Protein AF-A0A7V3MAW2-F1 (afdb_monomer_lite)

Sequence (116 aa):
MIERVRLDGFRTLNPLELRGLRPFNLLLGHNSSGKSNFLRALQFVGLIARGHELSWIESYSPFSPLGGLRPWGSESWLFAYEIELRHQDNILICEGALDLKQRAFVRENIKKKGKA

Radius of gyration: 14.68 Å; chains: 1; bounding box: 37×29×36 Å

Structure (mmCIF, N/CA/C/O backbone):
data_AF-A0A7V3MAW2-F1
#
_entry.id   AF-A0A7V3MAW2-F1
#
loop_
_atom_site.group_PDB
_atom_site.id
_atom_site.type_symbol
_atom_site.label_atom_id
_atom_site.label_alt_id
_atom_site.label_comp_id
_atom_site.label_asym_id
_atom_site.label_entity_id
_atom_site.label_seq_id
_atom_site.pdbx_PDB_ins_code
_atom_site.Cartn_x
_atom_site.Cartn_y
_atom_site.Cartn_z
_atom_site.occupancy
_atom_site.B_iso_or_equiv
_atom_site.auth_seq_id
_atom_site.auth_comp_id
_atom_site.auth_asym_id
_atom_site.auth_atom_id
_atom_site.pdbx_PDB_model_num
ATOM 1 N N . MET A 1 1 ? -15.242 -0.375 5.299 1.00 88.12 1 MET A N 1
ATOM 2 C CA . MET A 1 1 ? -15.112 -0.355 3.831 1.00 88.12 1 MET A CA 1
ATOM 3 C C . MET A 1 1 ? -13.951 0.549 3.457 1.00 88.12 1 MET A C 1
ATOM 5 O O . MET A 1 1 ? -13.815 1.591 4.079 1.00 88.12 1 MET A O 1
ATOM 9 N N . ILE A 1 2 ? -13.110 0.142 2.504 1.00 90.94 2 ILE A N 1
ATOM 10 C CA . ILE A 1 2 ? -12.012 0.983 2.000 1.00 90.94 2 ILE A CA 1
ATOM 11 C C . ILE A 1 2 ? -12.606 2.037 1.063 1.00 90.94 2 ILE A C 1
ATOM 13 O O . ILE A 1 2 ? -13.328 1.673 0.141 1.00 90.94 2 ILE A O 1
ATOM 17 N N . GLU A 1 3 ? -12.306 3.313 1.295 1.00 91.94 3 GLU A N 1
ATOM 18 C CA . GLU A 1 3 ? -12.781 4.432 0.463 1.00 91.94 3 GLU A CA 1
ATOM 19 C C . GLU A 1 3 ? -11.667 5.036 -0.389 1.00 91.94 3 GLU A C 1
ATOM 21 O O . GLU A 1 3 ? -11.914 5.490 -1.513 1.00 91.94 3 GLU A O 1
ATOM 26 N N . ARG A 1 4 ? -10.438 5.008 0.138 1.00 94.25 4 ARG A N 1
ATOM 27 C CA . ARG A 1 4 ? -9.256 5.552 -0.521 1.00 94.25 4 ARG A CA 1
ATOM 28 C C . ARG A 1 4 ? -8.025 4.704 -0.245 1.00 94.25 4 ARG A C 1
ATOM 30 O O . ARG A 1 4 ? -7.823 4.227 0.869 1.00 94.25 4 ARG A O 1
ATOM 37 N N . VAL A 1 5 ? -7.202 4.551 -1.273 1.00 94.56 5 VAL A N 1
ATOM 38 C CA . VAL A 1 5 ? -5.879 3.931 -1.199 1.00 94.56 5 VAL A CA 1
ATOM 39 C C . VAL A 1 5 ? -4.906 4.846 -1.917 1.00 94.56 5 VAL A C 1
ATOM 41 O O . VAL A 1 5 ? -5.107 5.152 -3.091 1.00 94.56 5 VAL A O 1
ATOM 44 N N . ARG A 1 6 ? -3.834 5.236 -1.239 1.00 94.50 6 ARG A N 1
ATOM 45 C CA . ARG A 1 6 ? -2.678 5.890 -1.840 1.00 94.50 6 ARG A CA 1
ATOM 46 C C . ARG A 1 6 ? -1.443 5.046 -1.577 1.00 94.50 6 ARG A C 1
ATOM 48 O O . ARG A 1 6 ? -1.228 4.608 -0.450 1.00 94.50 6 ARG A O 1
ATOM 55 N N . LEU A 1 7 ? -0.660 4.806 -2.620 1.00 91.31 7 LEU A N 1
ATOM 56 C CA . LEU A 1 7 ? 0.559 4.007 -2.572 1.00 91.31 7 LEU A CA 1
ATOM 57 C C . LEU A 1 7 ? 1.658 4.723 -3.346 1.00 91.31 7 LEU A C 1
ATOM 59 O O . LEU A 1 7 ? 1.405 5.268 -4.422 1.00 91.31 7 LEU A O 1
ATOM 63 N N . ASP A 1 8 ? 2.869 4.683 -2.810 1.00 88.94 8 ASP A N 1
ATOM 64 C CA . ASP A 1 8 ? 4.053 5.257 -3.437 1.00 88.94 8 ASP A CA 1
ATOM 65 C C . ASP A 1 8 ? 5.300 4.434 -3.093 1.00 88.94 8 ASP A C 1
ATOM 67 O O . ASP A 1 8 ? 5.394 3.869 -2.004 1.00 88.94 8 ASP A O 1
ATOM 71 N N . GLY A 1 9 ? 6.249 4.346 -4.025 1.00 80.25 9 GLY A N 1
ATOM 72 C CA . GLY A 1 9 ? 7.538 3.689 -3.807 1.00 80.25 9 GLY A CA 1
ATOM 73 C C . GLY A 1 9 ? 7.493 2.158 -3.728 1.00 80.25 9 GLY A C 1
ATOM 74 O O . GLY A 1 9 ? 8.342 1.549 -3.078 1.00 80.25 9 GLY A O 1
ATOM 75 N N . PHE A 1 10 ? 6.519 1.503 -4.377 1.00 83.12 10 PHE A N 1
ATOM 76 C CA . PHE A 1 10 ? 6.407 0.036 -4.387 1.00 83.12 10 PHE A CA 1
ATOM 77 C C . PHE A 1 10 ? 6.788 -0.584 -5.741 1.00 83.12 10 PHE A C 1
ATOM 79 O O . PHE A 1 10 ? 5.979 -0.630 -6.670 1.00 83.12 10 PHE A O 1
ATOM 86 N N . ARG A 1 11 ? 7.994 -1.163 -5.846 1.00 79.31 11 ARG A N 1
ATOM 87 C CA . ARG A 1 11 ? 8.513 -1.761 -7.101 1.00 79.31 11 ARG A CA 1
ATOM 88 C C . ARG A 1 11 ? 8.402 -0.756 -8.264 1.00 79.31 11 ARG A C 1
ATOM 90 O O . ARG A 1 11 ? 8.723 0.407 -8.075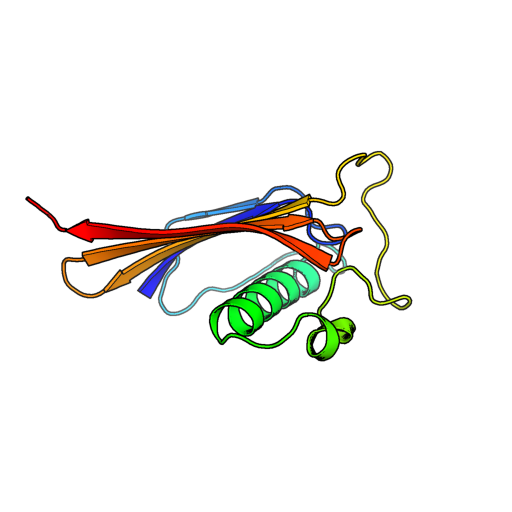 1.00 79.31 11 ARG A O 1
ATOM 97 N N . THR A 1 12 ? 7.931 -1.174 -9.442 1.00 75.94 12 THR A N 1
ATOM 98 C CA . THR A 1 12 ? 7.684 -0.298 -10.604 1.00 75.94 12 THR A CA 1
ATOM 99 C C . THR A 1 12 ? 6.374 0.497 -10.533 1.00 75.94 12 THR A C 1
ATOM 101 O O . THR A 1 12 ? 5.996 1.122 -11.522 1.00 75.94 12 THR A O 1
ATOM 104 N N . LEU A 1 13 ? 5.620 0.429 -9.429 1.00 80.00 13 LEU A N 1
ATOM 105 C CA . LEU A 1 13 ? 4.354 1.148 -9.318 1.00 80.00 13 LEU A CA 1
ATOM 106 C C . LEU A 1 13 ? 4.638 2.649 -9.195 1.00 80.00 13 LEU A C 1
ATOM 108 O O . LEU A 1 13 ? 5.257 3.085 -8.227 1.00 80.00 13 LEU A O 1
ATOM 112 N N . ASN A 1 14 ? 4.166 3.427 -10.169 1.00 83.25 14 ASN A N 1
ATOM 113 C CA . ASN A 1 14 ? 4.141 4.883 -10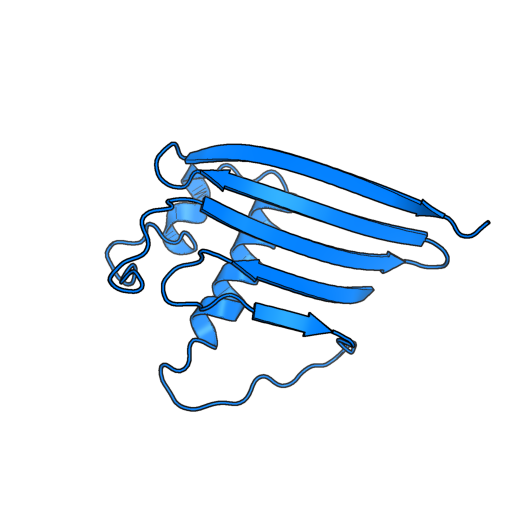.059 1.00 83.25 14 ASN A CA 1
ATOM 114 C C . ASN A 1 14 ? 3.250 5.309 -8.880 1.00 83.25 14 ASN A C 1
ATOM 116 O O . ASN A 1 14 ? 2.314 4.571 -8.551 1.00 83.25 14 ASN A O 1
ATOM 120 N N . PRO A 1 15 ? 3.477 6.500 -8.296 1.00 87.00 15 PRO A N 1
ATOM 121 C CA . PRO A 1 15 ? 2.584 7.047 -7.285 1.00 87.00 15 PRO A CA 1
ATOM 122 C C . PRO A 1 15 ? 1.129 6.973 -7.760 1.00 87.00 15 PRO A C 1
ATOM 124 O O . PRO A 1 15 ? 0.795 7.442 -8.851 1.00 87.00 15 PRO A O 1
ATOM 127 N N . LEU A 1 16 ? 0.272 6.347 -6.956 1.00 89.12 16 LEU A N 1
ATOM 128 C CA . LEU A 1 16 ? -1.119 6.086 -7.311 1.00 89.12 16 LEU A CA 1
ATOM 129 C C . LEU A 1 16 ? -2.039 6.460 -6.158 1.00 89.12 16 LEU A C 1
ATOM 131 O O . LEU A 1 16 ? -1.776 6.139 -4.999 1.00 89.12 16 LEU A O 1
ATOM 135 N N . GLU A 1 17 ? -3.170 7.063 -6.506 1.00 93.81 17 GLU A N 1
ATOM 136 C CA . GLU A 1 17 ? -4.281 7.313 -5.601 1.00 93.81 17 GLU A CA 1
ATOM 137 C C . GLU A 1 17 ? -5.585 6.812 -6.231 1.00 93.81 17 GLU A C 1
ATOM 139 O O . GLU A 1 17 ? -5.957 7.215 -7.332 1.00 93.81 17 GLU A O 1
ATOM 144 N N . LEU A 1 18 ? -6.289 5.930 -5.523 1.00 93.25 18 LEU A N 1
ATOM 145 C CA . LEU A 1 18 ? -7.620 5.449 -5.880 1.00 93.25 18 LEU A CA 1
ATOM 146 C C . LEU A 1 18 ? -8.628 5.979 -4.868 1.00 93.25 18 LEU A C 1
ATOM 148 O O . LEU A 1 18 ? -8.443 5.812 -3.664 1.00 93.25 18 LEU A O 1
ATOM 152 N N . ARG A 1 19 ? -9.709 6.581 -5.363 1.00 93.75 19 ARG A N 1
ATOM 153 C CA . ARG A 1 19 ? -10.818 7.121 -4.566 1.00 93.75 19 ARG A CA 1
ATOM 154 C C . ARG A 1 19 ? -12.134 6.492 -5.002 1.00 93.75 19 ARG A C 1
ATOM 156 O O . ARG A 1 19 ? -12.263 6.058 -6.144 1.00 93.75 19 ARG A O 1
ATOM 163 N N . GLY A 1 20 ? -13.120 6.490 -4.109 1.00 89.44 20 GLY A N 1
ATOM 164 C CA . GLY A 1 20 ? -14.466 6.012 -4.430 1.00 89.44 20 GLY A CA 1
ATOM 165 C C . GLY A 1 20 ? -14.517 4.505 -4.682 1.00 89.44 20 GLY A C 1
ATOM 166 O O . GLY A 1 20 ? -15.312 4.042 -5.502 1.00 89.44 20 GLY A O 1
ATOM 167 N N . LEU A 1 21 ? -13.650 3.749 -3.998 1.00 91.94 21 LEU A N 1
ATOM 168 C CA . LEU A 1 21 ? -13.636 2.292 -4.066 1.00 91.94 21 LEU A CA 1
ATOM 169 C C . LEU A 1 21 ? -14.990 1.735 -3.615 1.00 91.94 21 LEU A C 1
ATOM 171 O O . LEU A 1 21 ? -15.595 2.218 -2.661 1.00 91.94 21 LEU A O 1
ATOM 175 N N . ARG A 1 22 ? -15.470 0.714 -4.323 1.00 90.38 22 ARG A N 1
ATOM 176 C CA . ARG A 1 22 ? -16.733 0.016 -4.041 1.00 90.38 22 ARG A CA 1
ATOM 177 C C . ARG A 1 22 ? -16.455 -1.338 -3.378 1.00 90.38 22 ARG A C 1
ATOM 179 O O . ARG A 1 22 ? -15.300 -1.759 -3.345 1.00 90.38 22 ARG A O 1
ATOM 186 N N . PRO A 1 23 ? -17.467 -2.061 -2.862 1.00 89.31 23 PRO A N 1
ATOM 187 C CA . PRO A 1 23 ? -17.250 -3.415 -2.340 1.00 89.31 23 PRO A CA 1
ATOM 188 C C . PRO A 1 23 ? -16.657 -4.370 -3.390 1.00 89.31 23 PRO A C 1
ATOM 190 O O . PRO A 1 23 ? -15.887 -5.260 -3.047 1.00 89.31 23 PRO A O 1
ATOM 193 N N . PHE A 1 24 ? -16.957 -4.125 -4.670 1.00 91.50 24 PHE A N 1
ATOM 194 C CA . PHE A 1 24 ? -16.367 -4.812 -5.815 1.00 91.50 24 PHE A CA 1
ATOM 195 C C . PHE A 1 24 ? -15.718 -3.790 -6.746 1.00 91.50 24 PHE A C 1
ATOM 197 O O . PHE A 1 24 ? -16.367 -2.836 -7.173 1.00 91.50 24 PHE A O 1
ATOM 204 N N . ASN A 1 25 ? -14.441 -3.996 -7.068 1.00 91.69 25 ASN A N 1
ATOM 205 C CA . ASN A 1 25 ? -13.689 -3.165 -8.005 1.00 91.69 25 ASN A CA 1
ATOM 206 C C . ASN A 1 25 ? -13.070 -4.065 -9.073 1.00 91.69 25 ASN A C 1
ATOM 208 O O . ASN A 1 25 ? -12.603 -5.161 -8.762 1.00 91.69 25 ASN A O 1
ATOM 212 N N . LEU A 1 26 ? -13.039 -3.586 -10.314 1.00 93.38 26 LEU A N 1
ATOM 213 C CA . LEU A 1 26 ? -12.401 -4.274 -11.429 1.00 93.38 26 LEU A CA 1
ATOM 214 C C . LEU A 1 26 ? -11.131 -3.521 -11.825 1.00 93.38 26 LEU A C 1
ATOM 216 O O . LEU A 1 26 ? -11.180 -2.332 -12.132 1.00 93.38 26 LEU A O 1
ATOM 220 N N . LEU A 1 27 ? -9.996 -4.218 -11.822 1.00 92.69 27 LEU A N 1
ATOM 221 C CA . LEU A 1 27 ? -8.704 -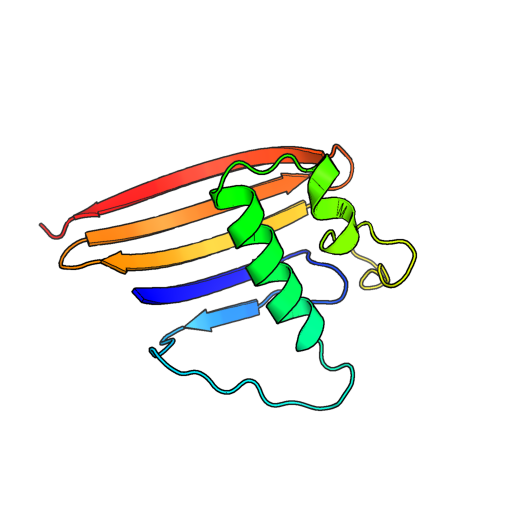3.658 -12.209 1.00 92.69 27 LEU A CA 1
ATOM 222 C C . LEU A 1 27 ? -8.366 -4.070 -13.647 1.00 92.69 27 LEU A C 1
ATOM 224 O O . LEU A 1 27 ? -8.030 -5.226 -13.903 1.00 92.69 27 LEU A O 1
ATOM 228 N N . LEU A 1 28 ? -8.435 -3.117 -14.578 1.00 93.56 28 LEU A N 1
ATOM 229 C CA . LEU A 1 28 ? -8.160 -3.321 -16.005 1.00 93.56 28 LEU A CA 1
ATOM 230 C C . LEU A 1 28 ? -6.882 -2.601 -16.439 1.00 93.56 28 LEU A C 1
ATOM 232 O O . LEU A 1 28 ? -6.477 -1.604 -15.849 1.00 93.56 28 LEU A O 1
ATOM 236 N N . GLY A 1 29 ? -6.238 -3.117 -17.483 1.00 90.75 29 GLY A N 1
ATOM 237 C CA . GLY A 1 29 ? -5.039 -2.520 -18.069 1.00 90.75 29 GLY A CA 1
ATOM 238 C C . GLY A 1 29 ? -4.218 -3.533 -18.857 1.00 90.75 29 GLY A C 1
ATOM 239 O O . GLY A 1 29 ? -4.427 -4.742 -18.731 1.00 90.75 29 GLY A O 1
ATOM 240 N N . HIS A 1 30 ? -3.251 -3.051 -19.633 1.00 92.56 30 HIS A N 1
ATOM 241 C CA . HIS A 1 30 ? -2.341 -3.892 -20.413 1.00 92.56 30 HIS A CA 1
ATOM 242 C C . HIS A 1 30 ? -1.514 -4.843 -19.535 1.00 92.56 30 HIS A C 1
ATOM 244 O O . HIS A 1 30 ? -1.322 -4.622 -18.333 1.00 92.56 30 HIS A O 1
ATOM 250 N N . ASN A 1 31 ? -1.004 -5.927 -20.118 1.00 88.50 31 ASN A N 1
ATOM 251 C CA . ASN A 1 31 ? 0.003 -6.740 -19.436 1.00 88.50 31 ASN A CA 1
ATOM 252 C C . ASN A 1 31 ? 1.206 -5.870 -19.052 1.00 88.50 31 ASN A C 1
ATOM 254 O O . ASN A 1 31 ? 1.521 -4.895 -19.728 1.00 88.50 31 ASN A O 1
ATOM 258 N N . SER A 1 32 ? 1.814 -6.181 -17.908 1.00 83.31 32 SER A N 1
ATOM 259 C CA . SER A 1 32 ? 2.917 -5.401 -17.329 1.00 83.31 32 SER A CA 1
ATOM 260 C C . SER A 1 32 ? 2.591 -3.949 -16.938 1.00 83.31 32 SER A C 1
ATOM 262 O O . SER A 1 32 ? 3.482 -3.239 -16.490 1.00 83.31 32 SER A O 1
ATOM 264 N N . SER A 1 33 ? 1.322 -3.515 -16.963 1.00 85.56 33 SER A N 1
ATOM 265 C CA . SER A 1 33 ? 0.915 -2.160 -16.540 1.00 85.56 33 SER A CA 1
ATOM 266 C C . SER A 1 33 ? 0.931 -1.923 -15.018 1.00 85.56 33 SER A C 1
ATOM 268 O O . SER A 1 33 ? 0.351 -0.955 -14.539 1.00 85.56 33 SER A O 1
ATOM 270 N N . GLY A 1 34 ? 1.500 -2.841 -14.232 1.00 85.81 34 GLY A N 1
ATOM 271 C CA . GLY A 1 34 ? 1.581 -2.717 -12.772 1.00 85.81 34 GLY A CA 1
ATOM 272 C C . GLY A 1 34 ? 0.399 -3.283 -11.974 1.00 85.81 34 GLY A C 1
ATOM 273 O O . GLY A 1 34 ? 0.453 -3.243 -10.749 1.00 85.81 34 GLY A O 1
ATOM 274 N N . LYS A 1 35 ? -0.620 -3.893 -12.605 1.00 91.56 35 LYS A N 1
ATOM 275 C CA . LYS A 1 35 ? -1.791 -4.471 -11.896 1.00 91.56 35 LYS A CA 1
ATOM 276 C C . LYS A 1 35 ? -1.404 -5.443 -10.772 1.00 91.56 35 LYS A C 1
ATOM 278 O O . LYS A 1 35 ? -1.852 -5.303 -9.639 1.00 91.56 35 LYS A O 1
ATOM 283 N N . SER A 1 36 ? -0.525 -6.403 -11.067 1.00 89.06 36 SER A N 1
ATOM 284 C CA . SER A 1 36 ? -0.054 -7.375 -10.071 1.00 89.06 36 SER A CA 1
ATOM 285 C C . SER A 1 36 ? 0.820 -6.730 -8.992 1.00 89.06 36 SER A C 1
ATOM 287 O O . SER A 1 36 ? 0.811 -7.186 -7.854 1.00 89.06 36 SER A O 1
ATOM 289 N N . ASN A 1 37 ? 1.557 -5.660 -9.319 1.00 87.06 37 ASN A N 1
ATOM 290 C CA . ASN A 1 37 ? 2.345 -4.917 -8.333 1.00 87.06 37 ASN A CA 1
ATOM 291 C C . ASN A 1 37 ? 1.444 -4.118 -7.389 1.00 87.06 37 ASN A C 1
ATOM 293 O O . ASN A 1 37 ? 1.697 -4.119 -6.191 1.00 87.06 37 ASN A O 1
ATOM 297 N N . PHE A 1 38 ? 0.361 -3.529 -7.897 1.00 90.12 38 PHE A N 1
ATOM 298 C CA . PHE A 1 38 ? -0.659 -2.887 -7.073 1.00 90.12 38 PHE 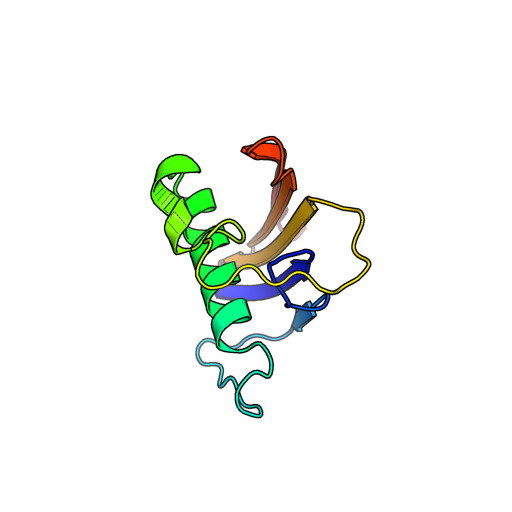A CA 1
ATOM 299 C C . PHE A 1 38 ? -1.302 -3.874 -6.085 1.00 90.12 38 PHE A C 1
ATOM 301 O O . PHE A 1 38 ? -1.353 -3.603 -4.887 1.00 90.12 38 PHE A O 1
ATOM 308 N N . LEU A 1 39 ? -1.725 -5.055 -6.552 1.00 90.81 39 LEU A N 1
ATOM 309 C CA . LEU A 1 39 ? -2.294 -6.082 -5.668 1.00 90.81 39 LEU A CA 1
ATOM 310 C C . LEU A 1 39 ? -1.284 -6.575 -4.622 1.00 90.81 39 LEU A C 1
ATOM 312 O O . LEU A 1 39 ? -1.643 -6.742 -3.458 1.00 90.81 39 LEU A O 1
ATOM 316 N N . ARG A 1 40 ? -0.013 -6.752 -5.007 1.00 87.88 40 ARG A N 1
ATOM 317 C CA . ARG A 1 40 ? 1.064 -7.104 -4.068 1.00 87.88 40 ARG A CA 1
ATOM 318 C C . ARG A 1 40 ? 1.316 -6.008 -3.037 1.00 87.88 40 ARG A C 1
ATOM 320 O O . ARG A 1 40 ? 1.537 -6.337 -1.880 1.00 87.88 40 ARG A O 1
ATOM 327 N N . ALA A 1 41 ? 1.251 -4.737 -3.426 1.00 88.31 41 ALA A N 1
ATOM 328 C CA . ALA A 1 41 ? 1.391 -3.617 -2.500 1.00 88.31 41 ALA A CA 1
ATOM 329 C C . ALA A 1 41 ? 0.264 -3.612 -1.458 1.00 88.31 41 ALA A C 1
ATOM 331 O O . ALA A 1 41 ? 0.527 -3.494 -0.265 1.00 88.31 41 ALA A O 1
ATOM 332 N N . LEU A 1 42 ? -0.983 -3.829 -1.886 1.00 89.88 42 LEU A N 1
ATOM 333 C CA . LEU A 1 42 ? -2.117 -3.964 -0.968 1.00 89.88 42 LEU A CA 1
ATOM 334 C C . LEU A 1 42 ? -1.965 -5.155 -0.016 1.00 89.88 42 LEU A C 1
ATOM 336 O O . LEU A 1 42 ? -2.228 -5.027 1.178 1.00 89.88 42 LEU A O 1
ATOM 340 N N . GLN A 1 43 ? -1.527 -6.307 -0.529 1.00 88.81 43 GLN A N 1
ATOM 341 C CA . GLN A 1 43 ? -1.246 -7.484 0.296 1.00 88.81 43 GLN A CA 1
ATOM 342 C C . GLN A 1 43 ? -0.138 -7.198 1.312 1.00 88.81 43 GLN A C 1
ATOM 344 O O . GLN A 1 43 ? -0.285 -7.538 2.481 1.00 88.81 43 GLN A O 1
ATOM 349 N N . PHE A 1 44 ? 0.930 -6.526 0.885 1.00 85.81 44 PHE A N 1
ATOM 350 C CA . PHE A 1 44 ? 2.041 -6.129 1.740 1.00 85.81 44 PHE A CA 1
ATOM 351 C C . PHE A 1 44 ? 1.584 -5.213 2.882 1.00 85.81 44 PHE A C 1
ATOM 353 O O . PHE A 1 44 ? 1.877 -5.501 4.040 1.00 85.81 44 PHE A O 1
ATOM 360 N N . VAL A 1 45 ? 0.785 -4.181 2.586 1.00 86.62 45 VAL A N 1
ATOM 361 C CA . VAL A 1 45 ? 0.190 -3.318 3.622 1.00 86.62 45 VAL A CA 1
ATOM 362 C C . VAL A 1 45 ? -0.713 -4.122 4.558 1.00 86.62 45 VAL A C 1
ATOM 364 O O . VAL A 1 45 ? -0.657 -3.943 5.770 1.00 86.62 45 VAL A O 1
ATOM 367 N N . GLY A 1 46 ? -1.519 -5.044 4.026 1.00 86.94 46 GLY A N 1
ATOM 368 C CA . GLY A 1 46 ? -2.382 -5.903 4.837 1.00 86.94 46 GLY A CA 1
ATOM 369 C C . GLY A 1 46 ? -1.615 -6.838 5.777 1.00 86.94 46 GLY A C 1
ATOM 370 O O . GLY A 1 46 ? -2.088 -7.105 6.879 1.00 86.94 46 GLY A O 1
ATOM 371 N N . LEU A 1 47 ? -0.444 -7.327 5.364 1.00 84.69 47 LEU A N 1
ATOM 372 C CA . LEU A 1 47 ? 0.423 -8.156 6.204 1.00 84.69 47 LEU A CA 1
ATOM 373 C C . LEU A 1 47 ? 1.086 -7.321 7.305 1.00 84.69 47 LEU A C 1
ATOM 375 O O . LEU A 1 47 ? 1.048 -7.714 8.469 1.00 84.69 47 LEU A O 1
ATOM 379 N N . ILE A 1 48 ? 1.602 -6.142 6.953 1.00 81.50 48 ILE A N 1
ATOM 380 C CA . ILE A 1 48 ? 2.130 -5.165 7.914 1.00 81.50 48 ILE A CA 1
ATOM 381 C C . ILE A 1 48 ? 1.083 -4.819 8.973 1.00 81.50 48 ILE A C 1
ATOM 383 O O . ILE A 1 48 ? 1.351 -4.934 10.163 1.00 81.50 48 ILE A O 1
ATOM 387 N N . ALA A 1 49 ? -0.135 -4.478 8.549 1.00 81.56 49 ALA A N 1
ATOM 388 C CA . ALA A 1 49 ? -1.206 -4.065 9.453 1.00 81.56 49 ALA A CA 1
ATOM 389 C C . ALA A 1 49 ? -1.643 -5.172 10.432 1.00 81.56 49 ALA A C 1
ATOM 391 O O . ALA A 1 49 ? -2.282 -4.889 11.441 1.00 81.56 49 ALA A O 1
ATOM 392 N N . ARG A 1 50 ? -1.322 -6.439 10.143 1.00 83.62 50 ARG A N 1
ATOM 393 C CA . ARG A 1 50 ? -1.563 -7.585 11.036 1.00 83.62 50 ARG A CA 1
ATOM 394 C C . ARG A 1 50 ? -0.384 -7.876 11.970 1.00 83.62 50 ARG A C 1
ATOM 396 O O . ARG A 1 50 ? -0.439 -8.855 12.706 1.00 83.62 50 ARG A O 1
ATOM 403 N N . GLY A 1 51 ? 0.668 -7.060 11.934 1.00 80.25 51 GLY A N 1
ATOM 404 C CA . GLY A 1 51 ? 1.869 -7.238 12.746 1.00 80.25 51 GLY A CA 1
ATOM 405 C C . GLY A 1 51 ? 2.797 -8.342 12.244 1.00 80.25 51 GLY A C 1
ATOM 406 O O . GLY A 1 51 ? 3.620 -8.829 13.015 1.00 80.25 51 GLY A O 1
ATOM 407 N N . HIS A 1 52 ? 2.680 -8.769 10.980 1.00 78.75 52 HIS A N 1
ATOM 408 C CA . HIS A 1 52 ? 3.661 -9.700 10.428 1.00 78.75 52 HIS A CA 1
ATOM 409 C C . HIS A 1 52 ? 5.024 -9.015 10.318 1.00 78.75 52 HIS A C 1
ATOM 411 O O . HIS A 1 52 ? 5.141 -7.906 9.793 1.00 78.75 52 HIS A O 1
ATOM 417 N N . GLU A 1 53 ? 6.064 -9.704 10.779 1.00 70.25 53 GLU A N 1
ATOM 418 C CA . GLU A 1 53 ? 7.434 -9.230 10.639 1.00 70.25 53 GLU A CA 1
ATOM 419 C C . GLU A 1 53 ? 7.825 -9.073 9.163 1.00 70.25 53 GLU A C 1
ATOM 421 O O . GLU A 1 53 ? 7.461 -9.874 8.294 1.00 70.25 53 GLU A O 1
ATOM 426 N N . LEU A 1 54 ? 8.644 -8.057 8.887 1.00 68.25 54 LEU A N 1
ATOM 427 C CA . LEU A 1 54 ? 9.108 -7.731 7.536 1.00 68.25 54 LEU A CA 1
ATOM 428 C C . LEU A 1 54 ? 9.922 -8.869 6.887 1.00 68.25 54 LEU A C 1
ATOM 430 O O . LEU A 1 54 ? 9.953 -8.982 5.661 1.00 68.25 54 LEU A O 1
ATOM 434 N N . SER A 1 55 ? 10.547 -9.720 7.703 1.00 64.81 55 SER A N 1
ATOM 435 C CA . SER A 1 55 ? 11.276 -10.931 7.301 1.00 64.81 55 SER A CA 1
ATOM 436 C C . SER A 1 55 ? 10.368 -11.981 6.644 1.00 64.81 55 SER A C 1
ATOM 438 O O . SER A 1 55 ? 10.773 -12.638 5.690 1.00 64.81 55 SER A O 1
ATOM 440 N N . TRP A 1 56 ? 9.115 -12.110 7.088 1.00 56.34 56 TRP A N 1
ATOM 441 C CA . TRP A 1 56 ? 8.170 -13.119 6.589 1.00 56.34 56 TRP A CA 1
ATOM 442 C C . TRP A 1 56 ? 7.509 -12.739 5.267 1.00 56.34 56 TRP A C 1
ATOM 444 O O . TRP A 1 56 ? 6.960 -13.582 4.558 1.00 56.34 56 TRP A O 1
ATOM 454 N N . ILE A 1 57 ? 7.555 -11.457 4.923 1.00 63.53 57 ILE A N 1
ATOM 455 C CA . ILE A 1 57 ? 6.871 -10.902 3.757 1.00 63.53 57 ILE A CA 1
ATOM 456 C C . ILE A 1 57 ? 7.829 -10.631 2.594 1.00 63.53 57 ILE A C 1
ATOM 458 O O . ILE A 1 57 ? 7.440 -9.972 1.633 1.00 63.53 57 ILE A O 1
ATOM 462 N N . GLU A 1 58 ? 9.058 -11.165 2.627 1.00 60.81 58 GLU A N 1
ATOM 463 C CA . GLU A 1 58 ? 10.088 -10.984 1.589 1.00 60.81 58 GLU A CA 1
ATOM 464 C C . GLU A 1 58 ? 9.620 -11.373 0.172 1.00 60.81 58 GLU A C 1
ATOM 466 O O . GLU A 1 58 ? 10.006 -10.734 -0.809 1.00 60.81 58 GLU A O 1
ATOM 471 N N . SER A 1 59 ? 8.723 -12.354 0.043 1.00 61.41 59 SER A N 1
ATOM 472 C CA . SER A 1 59 ? 8.127 -12.760 -1.242 1.00 61.41 59 SER A CA 1
ATOM 473 C C . SER A 1 59 ? 7.175 -11.706 -1.833 1.00 61.41 59 SER A C 1
ATOM 475 O O . SER A 1 59 ? 7.115 -11.512 -3.054 1.00 61.41 59 SER A O 1
ATOM 477 N N . TYR A 1 60 ? 6.464 -10.980 -0.970 1.00 58.12 60 TYR A N 1
ATOM 478 C CA . TYR A 1 60 ? 5.601 -9.851 -1.332 1.00 58.12 60 TYR A CA 1
ATOM 479 C C . TYR A 1 60 ? 6.373 -8.546 -1.405 1.00 58.12 60 TYR A C 1
ATOM 481 O O . TYR A 1 60 ? 5.978 -7.624 -2.117 1.00 58.12 60 TYR A O 1
ATOM 489 N N . SER A 1 61 ? 7.498 -8.494 -0.709 1.00 58.94 61 SER A N 1
ATOM 490 C CA . SER A 1 61 ? 8.288 -7.302 -0.572 1.00 58.94 61 SER A CA 1
ATOM 491 C C . SER A 1 61 ? 8.781 -6.787 -1.929 1.00 58.94 61 SER A C 1
ATOM 493 O O . SER A 1 61 ? 9.047 -7.574 -2.850 1.00 58.94 61 SER A O 1
ATOM 495 N N . PRO A 1 62 ? 8.957 -5.466 -2.089 1.00 56.91 62 PRO A N 1
ATOM 496 C CA . PRO A 1 62 ? 9.771 -4.913 -3.165 1.00 56.91 62 PRO A CA 1
ATOM 497 C C . PRO A 1 62 ? 11.202 -5.493 -3.240 1.00 56.91 62 PRO A C 1
ATOM 499 O O . PRO A 1 62 ? 11.849 -5.302 -4.264 1.00 56.91 62 PRO A O 1
ATOM 502 N N . PHE A 1 63 ? 11.671 -6.239 -2.228 1.00 53.91 63 PHE A N 1
ATOM 503 C CA . PHE A 1 63 ? 13.000 -6.874 -2.172 1.00 53.91 63 PHE A CA 1
ATOM 504 C C . PHE A 1 63 ? 13.169 -8.174 -2.957 1.00 53.91 63 PHE A C 1
ATOM 506 O O . PHE A 1 63 ? 14.289 -8.675 -3.012 1.00 53.91 63 PHE A O 1
ATOM 513 N N . SER A 1 64 ? 12.109 -8.766 -3.520 1.00 54.03 64 SER A N 1
ATOM 514 C CA . SER A 1 64 ? 12.270 -10.068 -4.177 1.00 54.03 64 SER A CA 1
ATOM 515 C C . SER A 1 64 ? 13.239 -9.962 -5.372 1.00 54.03 64 SER A C 1
ATOM 517 O O . SER A 1 64 ? 12.949 -9.216 -6.318 1.00 54.03 64 SER A O 1
ATOM 519 N N . PRO A 1 65 ? 14.347 -10.734 -5.390 1.00 44.56 65 PRO A N 1
ATOM 520 C CA . PRO A 1 65 ? 15.321 -10.712 -6.485 1.00 44.56 65 PRO A CA 1
ATOM 521 C C . PRO A 1 65 ? 14.718 -11.160 -7.828 1.00 44.56 65 PRO A C 1
ATOM 523 O O . PRO A 1 65 ? 15.287 -10.892 -8.879 1.00 44.56 65 PRO A O 1
ATOM 526 N N . LEU A 1 66 ? 13.533 -11.781 -7.808 1.00 42.88 66 LEU A N 1
ATOM 527 C CA . LEU A 1 66 ? 12.798 -12.246 -8.987 1.00 42.88 66 LEU A CA 1
ATOM 528 C C . LEU A 1 66 ? 11.833 -11.200 -9.586 1.00 42.88 66 LEU A C 1
ATOM 530 O O . LEU A 1 66 ? 11.124 -11.506 -10.541 1.00 42.88 66 LEU A O 1
ATOM 534 N N . GLY A 1 67 ? 11.752 -9.974 -9.050 1.00 46.31 67 GLY A N 1
ATOM 535 C CA . GLY A 1 67 ? 10.797 -8.981 -9.573 1.00 46.31 67 GLY A CA 1
ATOM 536 C C . GLY A 1 67 ? 10.966 -7.532 -9.118 1.00 46.31 67 GLY A C 1
ATOM 537 O O . GLY A 1 67 ? 10.029 -6.745 -9.269 1.00 46.31 67 GLY A O 1
ATOM 538 N N . GLY A 1 68 ? 12.115 -7.177 -8.545 1.00 45.41 68 GLY A N 1
ATOM 539 C CA . GLY A 1 68 ? 12.424 -5.839 -8.042 1.00 45.41 68 GLY A CA 1
ATOM 540 C C . GLY A 1 68 ? 13.137 -4.955 -9.063 1.00 45.41 68 GLY A C 1
ATOM 541 O O . GLY A 1 68 ? 14.218 -4.451 -8.779 1.00 45.41 68 GLY A O 1
ATOM 542 N N . LEU A 1 69 ? 12.567 -4.752 -10.255 1.00 40.47 69 LEU A N 1
ATOM 543 C CA . LEU A 1 69 ? 13.014 -3.625 -11.076 1.00 40.47 69 LEU A CA 1
ATOM 544 C C . LEU A 1 69 ? 12.443 -2.348 -10.454 1.00 40.47 69 LEU A C 1
ATOM 546 O O . LEU A 1 69 ? 11.231 -2.206 -10.291 1.00 40.47 69 LEU A O 1
ATOM 550 N N . ARG A 1 70 ? 13.332 -1.443 -10.042 1.00 55.88 70 ARG A N 1
ATOM 551 C CA . ARG A 1 70 ? 12.968 -0.067 -9.695 1.00 55.88 70 ARG A CA 1
ATOM 552 C C . ARG A 1 70 ? 12.400 0.645 -10.930 1.00 55.88 70 ARG A C 1
ATOM 554 O O . ARG A 1 70 ? 12.725 0.258 -12.054 1.00 55.88 70 ARG A O 1
ATOM 561 N N . PRO A 1 71 ? 11.689 1.765 -10.759 1.00 43.69 71 PRO A N 1
ATOM 562 C CA . PRO A 1 71 ? 11.762 2.838 -11.734 1.00 43.69 71 PRO A CA 1
ATOM 563 C C . PRO A 1 71 ? 13.218 3.333 -11.760 1.00 43.69 71 PRO A C 1
ATOM 565 O O . PRO A 1 71 ? 13.791 3.663 -10.718 1.00 43.69 71 PRO A O 1
ATOM 568 N N . TRP A 1 72 ? 13.846 3.337 -12.933 1.00 33.53 72 TRP A N 1
ATOM 569 C CA . TRP A 1 72 ? 15.155 3.960 -13.130 1.00 33.53 72 TRP A CA 1
ATOM 570 C C . TRP A 1 72 ? 15.086 5.419 -12.635 1.00 33.53 72 TRP A C 1
ATOM 572 O O . TRP A 1 72 ? 14.257 6.179 -13.122 1.00 33.53 72 TRP A O 1
ATOM 582 N N . GLY A 1 73 ? 15.921 5.804 -11.659 1.00 40.09 73 GLY A N 1
ATOM 583 C CA . GLY A 1 73 ? 16.017 7.191 -11.166 1.00 40.09 73 GLY A CA 1
ATOM 584 C C . GLY A 1 73 ? 15.302 7.528 -9.846 1.00 40.09 73 GLY A C 1
ATOM 585 O O . GLY A 1 73 ? 15.304 8.688 -9.453 1.00 40.09 73 GLY A O 1
ATOM 586 N N . SER A 1 74 ? 14.715 6.559 -9.133 1.00 49.59 74 SER A N 1
ATOM 587 C CA . SER A 1 74 ? 14.184 6.797 -7.776 1.00 49.59 74 SER A CA 1
ATOM 588 C C . SER A 1 74 ? 15.292 6.679 -6.714 1.00 49.59 74 SER A C 1
ATOM 590 O O . SER A 1 74 ? 15.814 5.587 -6.473 1.00 49.59 74 SER A O 1
ATOM 592 N N . GLU A 1 75 ? 15.655 7.802 -6.081 1.00 53.09 75 GLU A N 1
ATOM 593 C CA . GLU A 1 75 ? 16.647 7.868 -4.989 1.00 53.09 75 GLU A CA 1
ATOM 594 C C . GLU A 1 75 ? 16.101 7.367 -3.639 1.00 53.09 75 GLU A C 1
ATOM 596 O O . GLU A 1 75 ? 16.866 6.983 -2.750 1.00 53.09 75 GLU A O 1
ATOM 601 N N . SER A 1 76 ? 14.777 7.337 -3.470 1.00 61.62 76 SER A N 1
ATOM 602 C CA . SER A 1 76 ? 14.142 7.025 -2.192 1.00 61.62 76 SER A CA 1
ATOM 603 C C . SER A 1 76 ? 13.827 5.537 -2.052 1.00 61.62 76 SER A C 1
ATOM 605 O O . SER A 1 76 ? 13.012 4.986 -2.789 1.00 61.62 76 SER A O 1
ATOM 607 N N . TRP A 1 77 ? 14.377 4.900 -1.019 1.00 70.06 77 TRP A N 1
ATOM 608 C CA . TRP A 1 77 ? 13.974 3.564 -0.562 1.00 70.06 77 TRP A CA 1
ATOM 609 C C . TRP A 1 77 ? 12.678 3.593 0.258 1.00 70.06 77 TRP A C 1
ATOM 611 O O . TRP A 1 77 ? 12.447 2.719 1.080 1.00 70.06 77 TRP A O 1
ATOM 621 N N . LEU A 1 78 ? 11.839 4.609 0.086 1.00 77.19 78 LEU A N 1
ATOM 622 C CA . LEU A 1 78 ? 10.659 4.813 0.913 1.00 77.19 78 LEU A CA 1
ATOM 623 C C . LEU A 1 78 ? 9.438 4.223 0.224 1.00 77.19 78 LEU A C 1
ATOM 625 O O . LEU A 1 78 ? 9.064 4.671 -0.855 1.00 77.19 78 LEU A O 1
ATOM 629 N N . PHE A 1 79 ? 8.803 3.253 0.874 1.00 85.25 79 PHE A N 1
ATOM 630 C CA . PHE A 1 79 ? 7.443 2.847 0.547 1.00 85.25 79 PHE A CA 1
ATOM 631 C C . PHE A 1 79 ? 6.477 3.598 1.456 1.00 85.25 79 PHE A C 1
ATOM 633 O O . PHE A 1 79 ? 6.544 3.448 2.675 1.00 85.25 79 PHE A O 1
ATOM 640 N N . ALA A 1 80 ? 5.576 4.383 0.876 1.00 87.81 80 ALA A N 1
ATOM 641 C CA . ALA A 1 80 ? 4.559 5.112 1.618 1.00 87.81 80 ALA A CA 1
ATOM 642 C C . ALA A 1 80 ? 3.163 4.613 1.248 1.00 87.81 80 ALA A C 1
ATOM 644 O O . ALA A 1 80 ? 2.859 4.351 0.081 1.00 87.81 80 ALA A O 1
ATOM 645 N N . TYR A 1 81 ? 2.300 4.508 2.251 1.00 91.00 81 TYR A N 1
ATOM 646 C CA . TYR A 1 81 ? 0.912 4.128 2.065 1.00 91.00 81 TYR A CA 1
ATOM 647 C C . TYR A 1 81 ? -0.018 4.988 2.914 1.00 91.00 81 TYR A C 1
ATOM 649 O O . TYR A 1 81 ? 0.322 5.433 4.009 1.00 91.00 81 TYR A O 1
ATOM 657 N N . GLU A 1 82 ? -1.225 5.184 2.401 1.00 93.69 82 GLU A N 1
ATOM 658 C CA . GLU A 1 82 ? -2.336 5.780 3.129 1.00 93.69 82 GLU A CA 1
ATOM 659 C C . GLU A 1 82 ? -3.617 5.046 2.730 1.00 93.69 82 GLU A C 1
ATOM 661 O O . GLU A 1 82 ? -3.978 4.992 1.552 1.00 93.69 82 GLU A O 1
ATOM 666 N N . ILE A 1 83 ? -4.296 4.446 3.703 1.00 92.94 83 ILE A N 1
ATOM 667 C CA . ILE A 1 83 ? -5.557 3.737 3.502 1.00 92.94 83 ILE A CA 1
ATOM 668 C C . ILE A 1 83 ? -6.623 4.391 4.365 1.00 92.94 83 ILE A C 1
ATOM 670 O O . ILE A 1 83 ? -6.495 4.479 5.585 1.00 92.94 83 ILE A O 1
ATOM 674 N N . GLU A 1 84 ? -7.699 4.812 3.713 1.00 92.88 84 GLU A N 1
ATOM 675 C CA . GLU A 1 84 ? -8.873 5.372 4.362 1.00 92.88 84 GLU A CA 1
ATOM 676 C C . GLU A 1 84 ? -9.984 4.330 4.404 1.00 92.88 84 GLU A C 1
ATOM 678 O O . GLU A 1 84 ? -10.399 3.771 3.382 1.00 92.88 84 GLU A O 1
ATOM 683 N N . LEU A 1 85 ? -10.467 4.073 5.611 1.00 91.19 85 LEU A N 1
ATOM 684 C CA . LEU A 1 85 ? -11.502 3.105 5.912 1.00 91.19 85 LEU A CA 1
ATOM 685 C C . LEU A 1 85 ? -12.681 3.835 6.544 1.00 91.19 85 LEU A C 1
ATOM 687 O O . LEU A 1 85 ? -12.538 4.476 7.583 1.00 91.19 85 LEU A O 1
ATOM 691 N N . ARG A 1 86 ? -13.873 3.660 5.981 1.00 89.06 86 ARG A N 1
ATOM 692 C CA . ARG A 1 86 ? -15.121 4.032 6.646 1.00 89.06 86 ARG A CA 1
ATOM 693 C C . ARG A 1 86 ? -15.712 2.833 7.365 1.00 89.06 86 ARG A C 1
ATOM 695 O O . ARG A 1 86 ? -15.929 1.780 6.757 1.00 89.06 86 ARG A O 1
ATOM 702 N N . HIS A 1 87 ? -15.987 2.979 8.651 1.00 86.12 87 HIS A N 1
ATOM 703 C CA . HIS A 1 87 ? -16.685 1.978 9.446 1.00 86.12 87 HIS A CA 1
ATOM 704 C C . HIS A 1 87 ? -17.752 2.664 10.298 1.00 86.12 87 HIS A C 1
ATOM 706 O O . HIS A 1 87 ? -17.418 3.410 11.219 1.00 86.12 87 HIS A O 1
ATOM 712 N N . GLN A 1 88 ? -19.026 2.411 9.974 1.00 86.12 88 GLN A N 1
ATOM 713 C CA . GLN A 1 88 ? -20.170 3.140 10.537 1.00 86.12 88 GLN A CA 1
ATOM 714 C C . GLN A 1 88 ? -19.963 4.659 10.361 1.00 86.12 88 GLN A C 1
ATOM 716 O O . GLN A 1 88 ? -19.679 5.101 9.247 1.00 86.12 88 GLN A O 1
ATOM 721 N N . ASP A 1 89 ? -20.023 5.431 11.446 1.00 85.81 89 ASP A N 1
ATOM 722 C CA . ASP A 1 89 ? -19.817 6.885 11.458 1.00 85.81 89 ASP A CA 1
ATOM 723 C C . ASP A 1 89 ? -18.354 7.311 11.658 1.00 85.81 89 ASP A C 1
ATOM 725 O O . ASP A 1 89 ? -18.056 8.496 11.812 1.00 85.81 89 ASP A O 1
ATOM 729 N N . ASN A 1 90 ? -17.422 6.354 11.655 1.00 87.25 90 ASN A N 1
ATOM 730 C CA . ASN A 1 90 ? -16.004 6.615 11.868 1.00 87.25 90 ASN A CA 1
ATOM 731 C C . ASN A 1 90 ? -15.213 6.514 10.567 1.00 87.25 90 ASN A C 1
ATOM 733 O O . ASN A 1 90 ? -15.375 5.569 9.787 1.00 87.25 90 ASN A O 1
ATOM 737 N N . ILE A 1 91 ? -14.283 7.449 10.395 1.00 88.62 91 ILE A N 1
ATOM 738 C CA . ILE A 1 91 ? -13.226 7.356 9.392 1.00 88.62 91 ILE A CA 1
ATOM 739 C C . ILE A 1 91 ? -11.929 7.000 10.112 1.00 88.62 91 ILE A C 1
ATOM 741 O O . ILE A 1 91 ? -11.498 7.690 11.039 1.00 88.62 91 ILE A O 1
ATOM 745 N N . LEU A 1 92 ? -11.311 5.908 9.679 1.00 89.62 92 LEU A N 1
ATOM 746 C CA . LEU A 1 92 ? -9.985 5.483 10.099 1.00 89.62 92 LEU A CA 1
ATOM 747 C C . LEU A 1 92 ? -9.021 5.738 8.947 1.00 89.62 92 LEU A C 1
ATOM 749 O O . LEU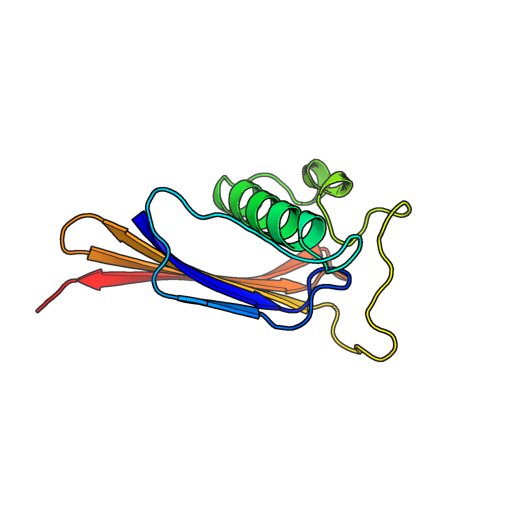 A 1 92 ? -9.274 5.320 7.819 1.00 89.62 92 LEU A O 1
ATOM 753 N N . ILE A 1 93 ? -7.922 6.419 9.237 1.00 90.00 93 ILE A N 1
ATOM 754 C CA . ILE A 1 93 ? -6.833 6.631 8.289 1.00 90.00 93 ILE A CA 1
ATOM 755 C C . ILE A 1 93 ? -5.618 5.904 8.841 1.00 90.00 93 ILE A C 1
ATOM 757 O O . ILE A 1 93 ? -5.119 6.260 9.910 1.00 90.00 93 ILE A O 1
ATOM 761 N N . CYS A 1 94 ? -5.166 4.894 8.108 1.00 88.75 94 CYS A N 1
ATOM 762 C CA . CYS A 1 94 ? -3.923 4.190 8.374 1.00 88.75 94 CYS A CA 1
ATOM 763 C C . CYS A 1 94 ? -2.872 4.725 7.406 1.00 88.75 94 CYS A C 1
ATOM 765 O O . CYS A 1 94 ? -2.988 4.523 6.197 1.00 88.75 94 CYS A O 1
ATOM 767 N N . GLU A 1 95 ? -1.871 5.424 7.925 1.00 90.19 95 GLU A N 1
ATOM 768 C CA . GLU A 1 95 ? -0.765 5.962 7.136 1.00 90.19 95 GLU A CA 1
ATOM 769 C C . GLU A 1 95 ? 0.554 5.383 7.642 1.00 90.19 95 GLU A C 1
ATOM 771 O O . GLU A 1 95 ? 0.774 5.271 8.851 1.00 90.19 95 GLU A O 1
ATOM 776 N N . GLY A 1 96 ? 1.451 5.053 6.721 1.00 86.75 96 GLY A N 1
ATOM 777 C CA . GLY A 1 96 ? 2.771 4.573 7.080 1.00 86.75 96 GLY A CA 1
ATOM 778 C C . GLY A 1 96 ? 3.807 4.842 6.005 1.00 86.75 96 GLY A C 1
ATOM 779 O O . GLY A 1 96 ? 3.494 4.981 4.823 1.00 86.75 96 GLY A O 1
ATOM 780 N N . ALA A 1 97 ? 5.055 4.932 6.442 1.00 84.56 97 ALA A N 1
ATOM 781 C CA . ALA A 1 97 ? 6.226 5.022 5.594 1.00 84.56 97 ALA A CA 1
ATOM 782 C C . ALA A 1 97 ? 7.263 4.017 6.093 1.00 84.56 97 ALA A C 1
ATOM 784 O O . ALA A 1 97 ? 7.626 4.015 7.271 1.00 84.56 97 ALA A O 1
ATOM 785 N N . LEU A 1 98 ? 7.729 3.165 5.191 1.00 81.88 98 LEU A N 1
ATOM 786 C CA . LEU A 1 98 ? 8.712 2.130 5.448 1.00 81.88 98 LEU A CA 1
ATOM 787 C C . LEU A 1 98 ? 9.984 2.460 4.669 1.00 81.88 98 LEU A C 1
ATOM 789 O O . LEU A 1 98 ? 9.941 2.579 3.443 1.00 81.88 98 LEU A O 1
ATOM 793 N N . ASP A 1 99 ? 11.111 2.584 5.370 1.00 77.19 99 ASP A N 1
ATOM 794 C CA . ASP A 1 99 ? 12.419 2.578 4.726 1.00 77.19 99 ASP A CA 1
ATOM 795 C C . ASP A 1 99 ? 12.746 1.131 4.379 1.00 77.19 99 ASP A C 1
ATOM 797 O O . ASP A 1 99 ? 12.995 0.269 5.227 1.00 77.19 99 ASP A O 1
ATOM 801 N N . LEU A 1 100 ? 12.719 0.871 3.084 1.00 73.12 100 LEU A N 1
ATOM 802 C CA . LEU A 1 100 ? 12.946 -0.429 2.521 1.00 73.12 100 LEU A CA 1
ATOM 803 C C . LEU A 1 100 ? 14.421 -0.855 2.638 1.00 73.12 100 LEU A C 1
ATOM 805 O O . LEU A 1 100 ? 14.715 -2.033 2.819 1.00 73.12 100 LEU A O 1
ATOM 809 N N . LYS A 1 101 ? 15.373 0.078 2.596 1.00 70.50 101 LYS A N 1
ATOM 810 C CA . LYS A 1 101 ? 16.800 -0.234 2.757 1.00 70.50 101 LYS A CA 1
ATOM 811 C C . LYS A 1 101 ? 17.099 -0.696 4.178 1.00 70.50 101 LYS A C 1
ATOM 813 O O . LYS A 1 101 ? 17.851 -1.647 4.368 1.00 70.50 101 LYS A O 1
ATOM 818 N N . GLN A 1 102 ? 16.511 -0.015 5.156 1.00 71.38 102 GLN A N 1
ATOM 819 C CA . GLN A 1 102 ? 16.714 -0.304 6.575 1.00 71.38 102 GLN A CA 1
ATOM 820 C C . GLN A 1 102 ? 15.756 -1.370 7.113 1.00 71.38 102 GLN A C 1
ATOM 822 O O . GLN A 1 102 ? 15.956 -1.853 8.223 1.00 71.38 102 GLN A O 1
ATOM 827 N N . ARG A 1 103 ? 14.738 -1.755 6.327 1.00 71.19 103 ARG A N 1
ATOM 828 C CA . ARG A 1 103 ? 13.655 -2.660 6.740 1.00 71.19 103 ARG A CA 1
ATOM 829 C C . ARG A 1 103 ? 13.010 -2.175 8.044 1.00 71.19 103 ARG A C 1
ATOM 831 O O . ARG A 1 103 ? 12.822 -2.953 8.973 1.00 71.19 103 ARG A O 1
ATOM 838 N N . ALA A 1 104 ? 12.703 -0.884 8.117 1.00 70.88 104 ALA A N 1
ATOM 839 C CA . ALA A 1 104 ? 12.211 -0.248 9.334 1.00 70.8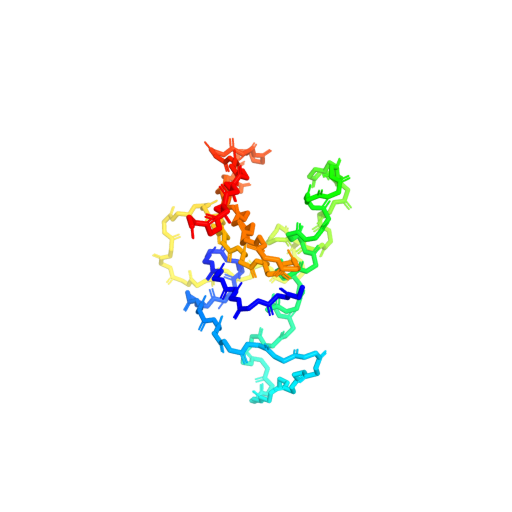8 104 ALA A CA 1
ATOM 840 C C . ALA A 1 104 ? 11.115 0.773 9.025 1.00 70.88 104 ALA A C 1
ATOM 842 O O . ALA A 1 104 ? 11.164 1.469 8.006 1.00 70.88 104 ALA A O 1
ATOM 843 N N . PHE A 1 105 ? 10.118 0.873 9.909 1.00 69.88 105 PHE A N 1
ATOM 844 C CA . PHE A 1 105 ? 9.128 1.942 9.822 1.00 69.88 105 PHE A CA 1
ATOM 845 C C . PHE A 1 105 ? 9.792 3.273 10.132 1.00 69.88 105 PHE A C 1
ATOM 847 O O . PHE A 1 105 ? 10.384 3.460 11.190 1.00 69.88 105 PHE A O 1
ATOM 854 N N . VAL A 1 106 ? 9.647 4.210 9.204 1.00 72.56 106 VAL A N 1
ATOM 855 C CA . VAL A 1 106 ? 9.966 5.620 9.430 1.00 72.56 106 VAL A CA 1
ATOM 856 C C . VAL A 1 106 ? 8.805 6.288 10.159 1.00 72.56 106 VAL A C 1
ATOM 858 O O . VAL A 1 106 ? 9.002 7.195 10.963 1.00 72.56 106 VAL A O 1
ATOM 861 N N . ARG A 1 107 ? 7.577 5.836 9.876 1.00 72.19 107 ARG A N 1
ATOM 862 C CA . ARG A 1 107 ? 6.355 6.330 10.505 1.00 72.19 107 ARG A CA 1
ATOM 863 C C . ARG A 1 107 ? 5.226 5.322 10.340 1.00 72.19 107 ARG A C 1
ATOM 865 O O . ARG A 1 107 ? 5.053 4.782 9.253 1.00 72.19 107 ARG A O 1
ATOM 872 N N . GLU A 1 108 ? 4.418 5.148 11.375 1.00 74.56 108 GLU A N 1
ATOM 873 C CA . GLU A 1 108 ? 3.128 4.463 11.306 1.00 74.56 108 GLU A CA 1
ATOM 874 C C . GLU A 1 108 ? 2.150 5.190 12.231 1.00 74.56 108 GLU A C 1
ATOM 876 O O . GLU A 1 108 ? 2.472 5.457 13.385 1.00 74.56 108 GLU A O 1
ATOM 881 N N . ASN A 1 109 ? 0.982 5.568 11.714 1.00 77.62 109 ASN A N 1
ATOM 882 C CA . ASN A 1 109 ? -0.054 6.251 12.478 1.00 77.62 109 ASN A CA 1
ATOM 883 C C . ASN A 1 109 ? -1.435 5.729 12.090 1.00 77.62 109 ASN A C 1
ATOM 885 O O . ASN A 1 109 ? -1.773 5.635 10.908 1.00 77.62 109 ASN A O 1
ATOM 889 N N . ILE A 1 110 ? -2.279 5.525 13.099 1.00 78.38 110 ILE A N 1
ATOM 890 C CA . ILE A 1 110 ? -3.710 5.296 12.917 1.00 78.38 110 ILE A CA 1
ATOM 891 C C . ILE A 1 110 ? -4.444 6.509 13.478 1.00 78.38 110 ILE A C 1
ATOM 893 O O . ILE A 1 110 ? -4.410 6.777 14.678 1.00 78.38 110 ILE A O 1
ATOM 897 N N . LYS A 1 111 ? -5.112 7.263 12.604 1.00 82.56 111 LYS A N 1
ATOM 898 C CA . LYS A 1 111 ? -5.945 8.406 12.992 1.00 82.56 111 LYS A CA 1
ATOM 899 C C . LYS A 1 111 ? -7.409 8.004 12.920 1.00 82.56 111 LYS A C 1
ATOM 901 O O . LYS A 1 111 ? -7.861 7.491 11.899 1.00 82.56 111 LYS A O 1
ATOM 906 N N . LYS A 1 112 ? -8.166 8.295 13.976 1.00 76.69 112 LYS A N 1
ATOM 907 C CA . LYS A 1 112 ? -9.625 8.163 13.991 1.00 76.69 112 LYS A CA 1
ATOM 908 C C . LYS A 1 112 ? -10.250 9.551 13.915 1.00 76.69 112 LYS A C 1
ATOM 910 O O . LYS A 1 112 ? -9.994 10.389 14.774 1.00 76.69 112 LYS A O 1
ATOM 915 N N . LYS A 1 113 ? -11.072 9.792 12.897 1.00 75.38 113 LYS A N 1
ATOM 916 C CA . LYS A 1 113 ? -11.965 10.950 12.828 1.00 75.38 113 LYS A CA 1
ATOM 917 C C . LYS A 1 113 ? -13.387 10.468 13.100 1.00 75.38 113 LYS A C 1
ATOM 919 O O . LYS A 1 113 ? -13.943 9.710 12.305 1.00 75.38 113 LYS A O 1
ATOM 924 N N . GLY A 1 114 ? -13.946 10.880 14.235 1.00 52.19 114 GLY A N 1
ATOM 925 C CA . GLY A 1 114 ? -15.390 10.828 14.463 1.00 52.19 114 GLY A CA 1
ATOM 926 C C . GLY A 1 114 ? -16.049 12.039 13.808 1.00 52.19 114 GLY A C 1
ATOM 927 O O . GLY A 1 114 ? -15.424 13.101 13.724 1.00 52.19 114 GLY A O 1
ATOM 928 N N . LYS A 1 115 ? -17.282 11.891 13.319 1.00 50.00 115 LYS A N 1
ATOM 929 C CA . LYS A 1 115 ? -18.104 13.063 13.003 1.00 50.00 115 LYS A CA 1
ATOM 930 C C . LYS A 1 115 ? -18.414 13.821 14.300 1.00 50.00 115 LYS A C 1
ATOM 932 O O . LYS A 1 115 ? -18.762 13.190 15.296 1.00 50.00 115 LYS A O 1
ATOM 937 N N . ALA A 1 116 ? -18.226 15.141 14.257 1.00 45.94 116 ALA A N 1
ATOM 938 C CA . ALA A 1 116 ? -18.860 16.075 15.184 1.00 45.94 116 ALA A CA 1
ATOM 939 C C . ALA A 1 116 ? -20.381 16.056 14.989 1.00 45.94 116 ALA A C 1
ATOM 941 O O . ALA A 1 116 ? -20.808 15.785 13.838 1.00 45.94 116 ALA A O 1
#

Foldseek 3Di:
DWAKKWKPQQAADHTDIDGRDDPDDDDDDDPPPCPVSVVLLVVVVVCVVVVNQLVVSCVSGCNPPVGNDHDPPDPAQKIWMWIWDDDPQKIWIWIWIANNVVSGTPDTDIDIDGDD

pLDDT: mean 77.93, std 15.59, range [33.53, 94.56]

Secondary structure (DSSP, 8-state):
-EEEEEEESBTTBPPEEEES--SS------TTSSHHHHHHHHHHHHHHHTT--TTTTTTTSTT-TTT-PPPTT----EEEEEEEEEETTEEEEEEEEEETTTTEEEEEEEEEEE--